Protein AF-A0A0D0CKA1-F1 (afdb_monomer)

Mean predicted aligned error: 14.39 Å

InterPro domains:
  IPR041078 Plavaka transposase [PF18759] (19-107)

Sequence (113 aa):
MTKKLIDNSQFKKHAAPSFKNKDQLHDFIDTLPHGVSWMSTEITIDGYQSVNPINLIYRDGLNEVMSMFSNPIFANHMMYNLHIIQNCGEQEFGEFFTGQYVWVLQKEPPSSL

Organism: NCBI:txid930991

pLDDT: mean 74.12, std 16.01, range [28.7, 96.44]

Foldseek 3Di:
DDPDPDPCVVVVPCPPDDDPDPVRVVVVVVPPPDAFDKDWDFDDDPPDDDPDTDIDIDGDPVSNVVRVCPPVVCVVVAAQDWDWDQDPNDTDTDDHDDPVVVVVCVVCPPDDD

Radius of gyration: 22.63 Å; Cα contacts (8 Å, |Δi|>4): 70; chains: 1; bounding box: 58×44×57 Å

Solvent-accessible surface area (backbone atoms only — not comparable to full-atom values): 7620 Å² total; per-residue (Å²): 136,82,83,77,81,78,83,60,70,70,70,77,76,45,100,69,83,84,66,96,47,71,66,58,46,50,56,50,58,72,66,46,82,79,71,73,64,81,44,76,45,79,59,85,53,91,97,57,88,68,97,59,90,45,68,52,74,45,61,60,64,67,54,42,53,52,52,59,64,63,36,70,84,43,59,84,70,64,43,66,58,84,37,80,41,81,53,99,89,42,84,42,77,53,83,51,75,42,74,71,56,55,59,53,51,69,74,57,63,79,79,78,128

Nearest PDB structures (foldseek):
  6qc6-assembly1_S6  TM=1.900E-01  e=5.513E+00  Ovis aries

Secondary structure (DSSP, 8-state):
--------TTTTT-SS---SSHHHHHHHHHHSPP-PPPEEEEE-BTTB--SS-EEEEE--HHHHHHHHHT-TTTTTT---SPPEEEETTEEEE-----HHHHHHHTTS-----

Structure (mmCIF, N/CA/C/O backbone):
data_AF-A0A0D0CKA1-F1
#
_entry.id   AF-A0A0D0CKA1-F1
#
loop_
_atom_site.group_PDB
_atom_site.id
_atom_site.type_symbol
_atom_site.label_atom_id
_atom_site.label_alt_id
_atom_site.label_comp_id
_atom_site.label_asym_id
_atom_site.label_entity_id
_atom_site.label_seq_id
_atom_site.pdbx_PDB_ins_code
_atom_site.Cartn_x
_atom_site.Cartn_y
_atom_site.Cartn_z
_atom_site.occupancy
_atom_site.B_iso_or_equiv
_atom_site.auth_seq_id
_atom_site.auth_comp_id
_atom_site.auth_asym_id
_atom_site.auth_atom_id
_atom_site.pdbx_PDB_model_num
ATOM 1 N N . MET A 1 1 ? -3.586 -22.080 6.233 1.00 31.52 1 MET A N 1
ATOM 2 C CA . MET A 1 1 ? -2.777 -20.861 6.454 1.00 31.52 1 MET A CA 1
ATOM 3 C C . MET A 1 1 ? -3.360 -20.102 7.633 1.00 31.52 1 MET A C 1
ATOM 5 O O . MET A 1 1 ? -4.459 -19.574 7.531 1.00 31.52 1 MET A O 1
ATOM 9 N N . THR A 1 2 ? -2.678 -20.129 8.774 1.00 28.70 2 THR A N 1
ATOM 10 C CA . THR A 1 2 ? -3.151 -19.534 10.030 1.00 28.70 2 THR A CA 1
ATOM 11 C C . THR A 1 2 ? -2.856 -18.035 10.013 1.00 28.70 2 THR A C 1
ATOM 13 O O . THR A 1 2 ? -1.691 -17.646 9.978 1.00 28.70 2 THR A O 1
ATOM 16 N N . LYS A 1 3 ? -3.892 -17.185 10.003 1.00 37.03 3 LYS A N 1
ATOM 17 C CA . LYS A 1 3 ? -3.730 -15.730 10.151 1.00 37.03 3 LYS A CA 1
ATOM 18 C C . LYS A 1 3 ? -3.159 -15.454 11.544 1.00 37.03 3 LYS A C 1
ATOM 20 O O . LYS A 1 3 ? -3.852 -15.642 12.540 1.00 37.03 3 LYS A O 1
ATOM 25 N N . LYS A 1 4 ? -1.890 -15.047 11.619 1.00 38.03 4 LYS A N 1
ATOM 26 C CA . LYS A 1 4 ? -1.293 -14.539 12.856 1.00 38.03 4 LYS A CA 1
ATOM 27 C C . LYS A 1 4 ? -1.953 -13.185 13.124 1.00 38.03 4 LYS A C 1
ATOM 29 O O . LYS A 1 4 ? -1.783 -12.255 12.341 1.00 38.03 4 LYS A O 1
ATOM 34 N N . LEU A 1 5 ? -2.779 -13.112 14.164 1.00 40.38 5 LEU A N 1
ATOM 35 C CA . LEU A 1 5 ? -3.353 -11.852 14.627 1.00 40.38 5 LEU A CA 1
ATOM 36 C C . LEU A 1 5 ? -2.192 -10.950 15.052 1.00 40.38 5 LEU A C 1
ATOM 38 O O . LEU A 1 5 ? -1.437 -11.301 15.957 1.00 40.38 5 LEU A O 1
ATOM 42 N N . ILE A 1 6 ? -2.017 -9.834 14.350 1.00 50.94 6 ILE A N 1
ATOM 43 C CA . ILE A 1 6 ? -1.037 -8.813 14.710 1.00 50.94 6 ILE A CA 1
ATOM 44 C C . ILE A 1 6 ? -1.576 -8.122 15.966 1.00 50.94 6 ILE A C 1
ATOM 46 O O . ILE A 1 6 ? -2.667 -7.547 15.939 1.00 50.94 6 ILE A O 1
ATOM 50 N N . ASP A 1 7 ? -0.847 -8.226 17.078 1.00 54.25 7 ASP A N 1
ATOM 51 C CA . ASP A 1 7 ? -1.164 -7.487 18.297 1.00 54.25 7 ASP A CA 1
ATOM 52 C C . ASP A 1 7 ? -0.820 -6.007 18.089 1.00 54.25 7 ASP A C 1
ATOM 54 O O . ASP A 1 7 ? 0.340 -5.607 18.039 1.00 54.25 7 ASP A O 1
ATOM 58 N N . ASN A 1 8 ? -1.863 -5.191 17.953 1.00 52.03 8 ASN A N 1
ATOM 59 C CA . ASN A 1 8 ? -1.750 -3.757 17.700 1.00 52.03 8 ASN A CA 1
ATOM 60 C C . ASN A 1 8 ? -1.827 -2.914 18.981 1.00 52.03 8 ASN A C 1
ATOM 62 O O . ASN A 1 8 ? -1.997 -1.695 18.909 1.00 52.03 8 ASN A O 1
ATOM 66 N N . SER A 1 9 ? -1.725 -3.537 20.160 1.00 57.69 9 SER A N 1
ATOM 67 C CA . SER A 1 9 ? -1.775 -2.847 21.455 1.00 57.69 9 SER A CA 1
ATOM 68 C C . SER A 1 9 ? -0.696 -1.762 21.601 1.00 57.69 9 SER A C 1
ATOM 70 O O . SER A 1 9 ? -0.954 -0.730 22.226 1.00 57.69 9 SER A O 1
ATOM 72 N N . GLN A 1 10 ? 0.462 -1.934 20.953 1.00 50.66 10 GLN A N 1
ATOM 73 C CA . GLN A 1 10 ? 1.564 -0.966 20.946 1.00 50.66 10 GLN A CA 1
ATOM 74 C C . GLN A 1 10 ? 1.233 0.355 20.232 1.00 50.66 10 GLN A C 1
ATOM 76 O O . GLN A 1 10 ? 1.647 1.423 20.683 1.00 50.66 10 GLN A O 1
ATOM 81 N N . PHE A 1 11 ? 0.418 0.315 19.174 1.00 53.41 11 PHE A N 1
ATOM 82 C CA . PHE A 1 11 ? 0.057 1.504 18.393 1.00 53.41 11 PHE A CA 1
ATOM 83 C C . PHE A 1 11 ? -1.017 2.358 19.078 1.00 53.41 11 PHE A C 1
ATOM 85 O O . PHE A 1 11 ? -1.161 3.536 18.773 1.00 53.41 11 PHE A O 1
ATOM 92 N N . LYS A 1 12 ? -1.750 1.792 20.048 1.00 55.50 12 LYS A N 1
ATOM 93 C CA . LYS A 1 12 ? -2.777 2.520 20.813 1.00 55.50 12 LYS A CA 1
ATOM 94 C C . LYS A 1 12 ? -2.211 3.405 21.928 1.00 55.50 12 LYS A C 1
ATOM 96 O O . LYS A 1 12 ? -2.940 4.252 22.434 1.00 55.50 12 LYS A O 1
ATOM 101 N N . LYS A 1 13 ? -0.956 3.202 22.353 1.00 54.16 13 LYS A N 1
ATOM 102 C CA . LYS A 1 13 ? -0.388 3.863 23.547 1.00 54.16 13 LYS A CA 1
ATOM 103 C C . LYS A 1 13 ? 0.616 4.981 23.267 1.00 54.16 13 LYS A C 1
ATOM 105 O O . LYS A 1 13 ? 0.8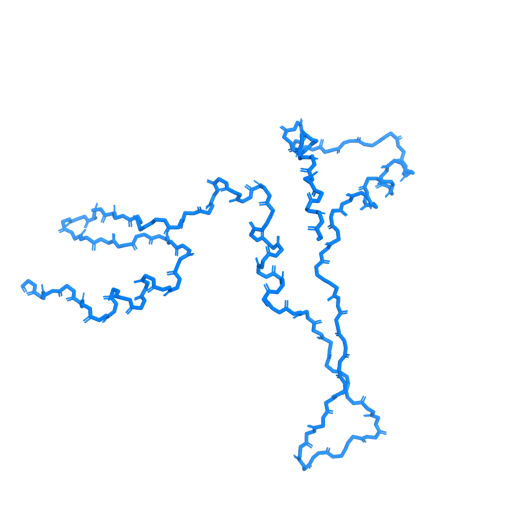98 5.751 24.181 1.00 54.16 13 LYS A O 1
ATOM 110 N N . HIS A 1 14 ? 1.126 5.117 22.044 1.00 48.25 14 HIS A N 1
ATOM 111 C CA . HIS A 1 14 ? 2.191 6.076 21.750 1.00 48.25 14 HIS A CA 1
ATOM 112 C C . HIS A 1 14 ? 1.890 6.876 20.483 1.00 48.25 14 HIS A C 1
ATOM 114 O O . HIS A 1 14 ? 2.247 6.471 19.385 1.00 48.25 14 HIS A O 1
ATOM 120 N N . ALA A 1 15 ? 1.291 8.059 20.651 1.00 59.28 15 ALA A N 1
ATOM 121 C CA . ALA A 1 15 ? 1.218 9.061 19.583 1.00 59.28 15 ALA A CA 1
ATOM 122 C C . ALA A 1 15 ? 2.615 9.602 19.185 1.00 59.28 15 ALA A C 1
ATOM 124 O O . ALA A 1 15 ? 2.751 10.251 18.154 1.00 59.28 15 ALA A O 1
ATOM 125 N N . ALA A 1 16 ? 3.654 9.314 19.983 1.00 66.81 16 ALA A N 1
ATOM 126 C CA . ALA A 1 16 ? 5.054 9.593 19.679 1.00 66.81 16 ALA A CA 1
ATOM 127 C C . ALA A 1 16 ? 5.959 8.525 20.334 1.00 66.81 16 ALA A C 1
ATOM 129 O O . ALA A 1 16 ? 6.105 8.530 21.561 1.00 66.81 16 ALA A O 1
ATOM 130 N N . PRO A 1 17 ? 6.536 7.577 19.574 1.00 74.81 17 PRO A N 1
ATOM 131 C CA . PRO A 1 17 ? 7.512 6.639 20.122 1.00 74.81 17 PRO A CA 1
ATOM 132 C C . PRO A 1 17 ? 8.807 7.375 20.513 1.00 74.81 17 PRO A C 1
ATOM 134 O O . PRO A 1 17 ? 9.230 8.315 19.843 1.00 74.81 17 PRO A O 1
ATOM 137 N N . SER A 1 18 ? 9.430 6.953 21.614 1.00 83.62 18 SER A N 1
ATOM 138 C CA . SER A 1 18 ? 10.707 7.479 22.114 1.00 83.62 18 SER A CA 1
ATOM 139 C C . SER A 1 18 ? 11.685 6.325 22.305 1.00 83.62 18 SER A C 1
ATOM 141 O O . SER A 1 18 ? 11.303 5.268 22.810 1.00 83.62 18 SER A O 1
ATOM 143 N N . PHE A 1 19 ? 12.941 6.525 21.906 1.00 89.25 19 PHE A N 1
ATOM 144 C CA . PHE A 1 19 ? 13.969 5.485 21.870 1.00 89.25 19 PHE A CA 1
ATOM 145 C C . PHE A 1 19 ? 15.154 5.890 22.742 1.00 89.25 19 PHE A C 1
ATOM 147 O O . PHE A 1 19 ? 15.606 7.033 22.688 1.00 89.25 19 PHE A O 1
ATOM 154 N N . LYS A 1 20 ? 15.681 4.957 23.546 1.00 90.56 20 LYS A N 1
ATOM 155 C CA . LYS A 1 20 ? 16.835 5.244 24.416 1.00 90.56 20 LYS A CA 1
ATOM 156 C C . LYS A 1 20 ? 18.154 5.294 23.645 1.00 90.56 20 LYS A C 1
ATOM 158 O O . LYS A 1 20 ? 19.097 5.930 24.102 1.00 90.56 20 LYS A O 1
ATOM 163 N N . ASN A 1 21 ? 18.240 4.593 22.516 1.00 93.56 21 ASN A N 1
ATOM 164 C CA . ASN A 1 21 ? 19.419 4.534 21.658 1.00 93.56 21 ASN A CA 1
ATOM 165 C C . ASN A 1 21 ? 19.033 4.151 20.217 1.00 93.56 21 ASN A C 1
ATOM 167 O O . ASN A 1 21 ? 17.872 3.855 19.929 1.00 93.56 21 ASN A O 1
ATOM 171 N N . LYS A 1 22 ? 20.026 4.161 19.319 1.00 93.00 22 LYS A N 1
ATOM 172 C CA . LYS A 1 22 ? 19.850 3.806 17.904 1.00 93.00 22 LYS A CA 1
ATOM 173 C C . LYS A 1 22 ? 19.429 2.347 17.695 1.00 93.00 22 LYS A C 1
ATOM 175 O O . LYS A 1 22 ? 18.662 2.081 16.782 1.00 93.00 22 LYS A O 1
ATOM 180 N N . ASP A 1 23 ? 19.891 1.424 18.536 1.00 95.25 23 ASP A N 1
ATOM 181 C CA . ASP A 1 23 ? 19.632 -0.006 18.350 1.00 95.25 23 ASP A CA 1
ATOM 182 C C . ASP A 1 23 ? 18.146 -0.298 18.601 1.00 95.25 23 ASP A C 1
ATOM 184 O O . ASP A 1 23 ? 17.499 -0.931 17.781 1.00 95.25 23 ASP A O 1
ATOM 188 N N . GLN A 1 24 ? 17.553 0.319 19.631 1.00 91.44 24 GLN A N 1
ATOM 189 C CA . GLN A 1 24 ? 16.107 0.262 19.876 1.00 91.44 24 GLN A CA 1
ATOM 190 C C . GLN A 1 24 ? 15.269 0.878 18.752 1.00 91.44 24 GLN A C 1
ATOM 192 O O . GLN A 1 24 ? 14.148 0.432 18.516 1.00 91.44 24 GLN A O 1
ATOM 197 N N . LEU A 1 25 ? 15.774 1.919 18.083 1.00 89.00 25 LEU A N 1
ATOM 198 C CA . LEU A 1 25 ? 15.106 2.485 16.911 1.00 89.00 25 LEU A CA 1
ATOM 199 C C . LEU A 1 25 ? 15.135 1.495 15.740 1.00 89.00 25 LEU A C 1
ATOM 201 O O . LEU A 1 25 ? 14.108 1.305 15.095 1.00 89.00 25 LEU A O 1
ATOM 205 N N . HIS A 1 26 ? 16.285 0.870 15.475 1.00 88.75 26 HIS A N 1
ATOM 206 C CA . HIS A 1 26 ? 16.423 -0.134 14.418 1.00 88.75 26 HIS A CA 1
ATOM 207 C C . HIS A 1 26 ? 15.547 -1.359 14.686 1.00 88.75 26 HIS A C 1
ATOM 209 O O . HIS A 1 26 ? 14.748 -1.711 13.825 1.00 88.75 26 HIS A O 1
ATOM 215 N N . ASP A 1 27 ? 15.587 -1.904 15.904 1.00 87.56 27 ASP A N 1
ATOM 216 C CA . ASP A 1 27 ? 14.720 -3.009 16.319 1.00 87.56 27 ASP A CA 1
ATOM 217 C C . ASP A 1 27 ? 13.238 -2.650 16.131 1.00 87.56 27 ASP A C 1
ATOM 219 O O . ASP A 1 27 ? 12.451 -3.450 15.632 1.00 87.56 27 ASP A O 1
ATOM 223 N N . PHE A 1 28 ? 12.837 -1.424 16.486 1.00 84.44 28 PHE A N 1
ATOM 224 C CA . PHE A 1 28 ? 11.464 -0.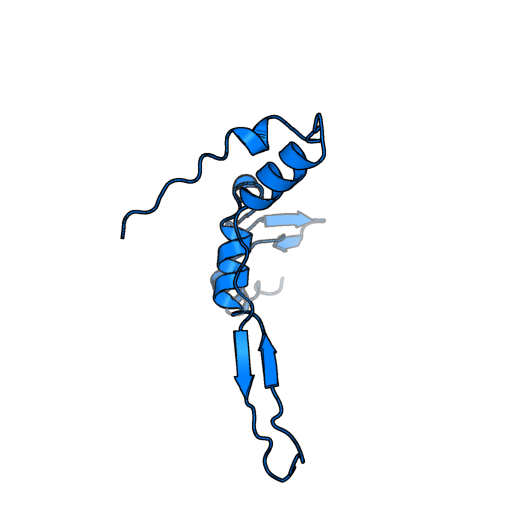970 16.277 1.00 84.44 28 PHE A CA 1
ATOM 225 C C . PHE A 1 28 ? 11.098 -0.886 14.790 1.00 84.44 28 PHE A C 1
ATOM 227 O O . PHE A 1 28 ? 10.028 -1.361 14.410 1.00 84.44 28 PHE A O 1
ATOM 234 N N . ILE A 1 29 ? 11.969 -0.323 13.947 1.00 82.19 29 ILE A N 1
ATOM 235 C CA . ILE A 1 29 ? 11.760 -0.264 12.492 1.00 82.19 29 ILE A CA 1
ATOM 236 C C . ILE A 1 29 ? 11.603 -1.675 11.913 1.00 82.19 29 ILE A C 1
ATOM 238 O O . ILE A 1 29 ? 10.694 -1.897 11.117 1.00 82.19 29 ILE A O 1
ATOM 242 N N . ASP A 1 30 ? 12.416 -2.632 12.359 1.00 83.62 30 ASP A N 1
ATOM 243 C CA . ASP A 1 30 ? 12.365 -4.025 11.903 1.00 83.62 30 ASP A CA 1
ATOM 244 C C . ASP A 1 30 ? 11.076 -4.745 12.335 1.00 83.62 30 ASP A C 1
ATOM 246 O O . ASP A 1 30 ? 10.637 -5.691 11.680 1.00 83.62 30 ASP A O 1
ATOM 250 N N . THR A 1 31 ? 10.426 -4.285 13.410 1.00 79.75 31 THR A N 1
ATOM 251 C CA . THR A 1 31 ? 9.100 -4.780 13.824 1.00 79.75 31 THR A CA 1
ATOM 252 C C . THR A 1 31 ? 7.932 -4.126 13.087 1.00 79.75 31 THR A C 1
ATOM 254 O O . THR A 1 31 ? 6.7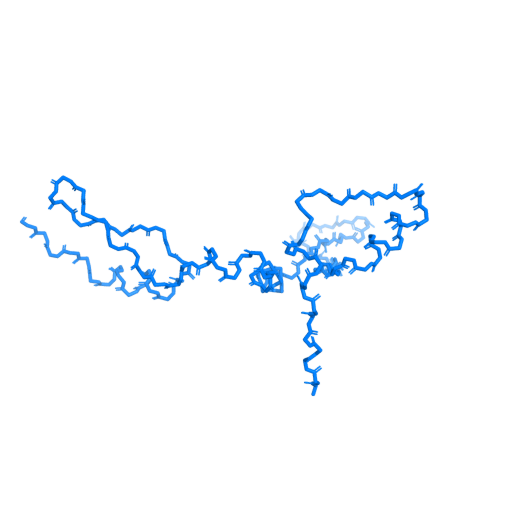97 -4.602 13.221 1.00 79.75 31 THR A O 1
ATOM 257 N N . LEU A 1 32 ? 8.157 -3.041 12.332 1.00 78.50 32 LEU A N 1
ATOM 258 C CA . LEU A 1 32 ? 7.088 -2.428 11.550 1.00 78.50 32 LEU A CA 1
ATOM 259 C C . LEU A 1 32 ? 6.589 -3.435 10.507 1.00 78.50 32 LEU A C 1
ATOM 261 O O . LEU A 1 32 ? 7.392 -4.129 9.881 1.00 78.50 32 LEU A O 1
ATOM 265 N N . PRO A 1 33 ? 5.266 -3.528 10.293 1.00 73.81 33 PRO A N 1
ATOM 266 C CA . PRO A 1 33 ? 4.733 -4.407 9.270 1.00 73.81 33 PRO A CA 1
ATOM 267 C C . PRO A 1 33 ? 5.347 -4.027 7.923 1.00 73.81 33 PRO A C 1
ATOM 269 O O . PRO A 1 33 ? 5.250 -2.880 7.481 1.00 73.81 33 PRO A O 1
ATOM 272 N N . HIS A 1 34 ? 5.993 -4.994 7.277 1.00 75.31 34 HIS A N 1
ATOM 273 C CA . HIS A 1 34 ? 6.511 -4.786 5.938 1.00 75.31 34 HIS A CA 1
ATOM 274 C C . HIS A 1 34 ? 5.345 -4.468 4.998 1.00 75.31 34 HIS A C 1
ATOM 276 O O . HIS A 1 34 ? 4.335 -5.176 4.973 1.00 75.31 34 HIS A O 1
ATOM 282 N N . GLY A 1 35 ? 5.486 -3.379 4.242 1.00 80.31 35 GLY A N 1
ATOM 283 C CA . GLY A 1 35 ? 4.552 -3.042 3.176 1.00 80.31 35 GLY A CA 1
ATOM 284 C C . GLY A 1 35 ? 4.592 -4.071 2.045 1.00 80.31 35 GLY A C 1
ATOM 285 O O . GLY A 1 35 ? 5.348 -5.045 2.074 1.00 80.31 35 GLY A O 1
ATOM 286 N N . VAL A 1 36 ? 3.789 -3.836 1.011 1.00 87.31 36 VAL A N 1
ATOM 287 C CA . VAL A 1 36 ? 3.819 -4.683 -0.185 1.00 87.31 36 VAL A CA 1
ATOM 288 C C . VAL A 1 36 ? 5.185 -4.575 -0.845 1.00 87.31 36 VAL A C 1
ATOM 290 O O . VAL A 1 36 ? 5.699 -3.475 -1.066 1.00 87.31 36 VAL A O 1
ATOM 293 N N . SER A 1 37 ? 5.780 -5.728 -1.137 1.00 90.00 37 SER A N 1
ATOM 294 C CA . SER A 1 37 ? 7.092 -5.803 -1.765 1.00 90.00 37 SER A CA 1
ATOM 295 C C . SER A 1 37 ? 7.089 -5.133 -3.137 1.00 90.00 37 SER A C 1
ATOM 297 O O . SER A 1 37 ? 6.140 -5.260 -3.912 1.00 90.00 37 SER A O 1
ATOM 299 N N . TRP A 1 38 ? 8.189 -4.453 -3.449 1.00 92.69 38 TRP A N 1
ATOM 300 C CA . TRP A 1 38 ? 8.467 -4.004 -4.806 1.00 92.69 38 TRP A CA 1
ATOM 301 C C . TRP A 1 38 ? 8.658 -5.208 -5.730 1.00 92.69 38 TRP A C 1
ATOM 303 O O . TRP A 1 38 ? 9.301 -6.193 -5.368 1.00 92.69 38 TRP A O 1
ATOM 313 N N . MET A 1 39 ? 8.102 -5.102 -6.929 1.00 94.12 39 MET A N 1
ATOM 314 C CA . MET A 1 39 ? 8.212 -6.066 -8.014 1.00 94.12 39 MET A CA 1
ATOM 315 C C . MET A 1 39 ? 8.936 -5.411 -9.187 1.00 94.12 39 MET A C 1
ATOM 317 O O . MET A 1 39 ? 8.877 -4.194 -9.366 1.00 94.12 39 MET A O 1
ATOM 321 N N . SER A 1 40 ? 9.613 -6.224 -9.990 1.00 95.50 40 SER A N 1
ATOM 322 C CA . SER A 1 40 ? 10.251 -5.796 -11.231 1.00 95.50 40 SER A CA 1
ATOM 323 C C . SER A 1 40 ? 9.870 -6.774 -12.325 1.00 95.50 40 SER A C 1
ATOM 325 O O . SER A 1 40 ? 10.012 -7.982 -12.138 1.00 95.50 40 SER A O 1
ATOM 327 N N . THR A 1 41 ? 9.403 -6.262 -13.457 1.00 95.25 41 THR A N 1
ATOM 328 C CA . THR A 1 41 ? 9.187 -7.061 -14.664 1.00 95.25 41 THR A CA 1
ATOM 329 C C . THR A 1 41 ? 9.846 -6.380 -15.843 1.00 95.25 41 THR A C 1
ATOM 331 O O . THR A 1 41 ? 9.756 -5.162 -15.990 1.00 95.25 41 THR A O 1
ATOM 334 N N . GLU A 1 42 ? 10.493 -7.159 -16.696 1.00 95.56 42 GLU A N 1
ATOM 335 C CA . GLU A 1 42 ? 10.956 -6.646 -17.976 1.00 95.56 42 GLU A CA 1
ATOM 336 C C . GLU A 1 42 ? 9.740 -6.373 -18.870 1.00 95.56 42 GLU A C 1
ATOM 338 O O . GLU A 1 42 ? 8.787 -7.158 -18.884 1.00 95.56 42 GLU A O 1
ATOM 343 N N . ILE A 1 43 ? 9.749 -5.242 -19.573 1.00 94.69 43 ILE A N 1
ATOM 344 C CA . ILE A 1 43 ? 8.710 -4.867 -20.529 1.00 94.69 43 ILE A CA 1
ATOM 345 C C . ILE A 1 43 ? 9.318 -4.645 -21.909 1.00 94.69 43 ILE A C 1
ATOM 347 O O . ILE A 1 43 ? 10.407 -4.091 -22.056 1.00 94.69 43 ILE A O 1
ATOM 351 N N . THR A 1 44 ? 8.567 -5.036 -22.931 1.00 92.94 44 THR A N 1
ATOM 352 C CA . THR A 1 44 ? 8.889 -4.783 -24.335 1.00 92.94 44 THR A CA 1
ATOM 353 C C . THR A 1 44 ? 7.850 -3.843 -24.922 1.00 92.94 44 THR A C 1
ATOM 355 O O . THR A 1 44 ? 6.655 -4.003 -24.671 1.00 92.94 44 THR A O 1
ATOM 358 N N . ILE A 1 45 ? 8.296 -2.863 -25.704 1.00 90.62 45 ILE A N 1
ATOM 359 C CA . ILE A 1 45 ? 7.413 -1.913 -26.383 1.00 90.62 45 ILE A CA 1
ATOM 360 C C . ILE A 1 45 ? 7.563 -2.138 -27.884 1.00 90.62 45 ILE A C 1
ATOM 362 O O . ILE A 1 45 ? 8.648 -1.955 -28.437 1.00 90.62 45 ILE A O 1
ATOM 366 N N . ASP A 1 46 ? 6.477 -2.543 -28.539 1.00 91.62 46 ASP A N 1
ATOM 367 C CA . ASP A 1 46 ? 6.485 -2.820 -29.973 1.00 91.62 46 ASP A CA 1
ATOM 368 C C . ASP A 1 46 ? 6.934 -1.592 -30.773 1.00 91.62 46 ASP A C 1
ATOM 370 O O . ASP A 1 46 ? 6.486 -0.467 -30.550 1.00 91.62 46 ASP A O 1
ATOM 374 N N . GLY A 1 47 ? 7.853 -1.812 -31.713 1.00 90.94 47 GLY A N 1
ATOM 375 C CA . GLY A 1 47 ? 8.450 -0.743 -32.515 1.00 90.94 47 GLY A CA 1
ATOM 376 C C . GLY A 1 47 ? 9.561 0.047 -31.814 1.00 90.94 47 GLY A C 1
ATOM 377 O O . GLY A 1 47 ? 10.156 0.918 -32.446 1.00 90.94 47 GLY A O 1
ATOM 378 N N . TYR A 1 48 ? 9.896 -0.268 -30.558 1.00 87.19 48 TYR A N 1
ATOM 379 C CA . TYR A 1 48 ? 10.995 0.364 -29.832 1.00 87.19 48 TYR A CA 1
ATOM 380 C C . TYR A 1 48 ? 12.043 -0.670 -29.407 1.00 87.19 48 TYR A C 1
ATOM 382 O O . TYR A 1 48 ? 11.818 -1.479 -28.509 1.00 87.19 48 TYR A O 1
ATOM 390 N N . GLN A 1 49 ? 13.216 -0.634 -30.045 1.00 85.06 49 GLN A N 1
ATOM 391 C CA . GLN A 1 49 ? 14.356 -1.440 -29.611 1.00 85.06 49 GLN A CA 1
ATOM 392 C C . GLN A 1 49 ? 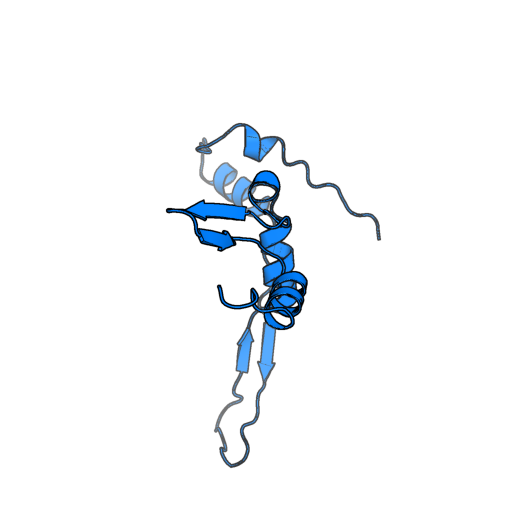15.190 -0.659 -28.602 1.00 85.06 49 GLN A C 1
ATOM 394 O O . GLN A 1 49 ? 15.769 0.378 -28.930 1.00 85.06 49 GLN A O 1
ATOM 399 N N . SER A 1 50 ? 15.265 -1.164 -27.373 1.00 86.81 50 SER A N 1
ATOM 400 C CA . SER A 1 50 ? 16.198 -0.655 -26.377 1.00 86.81 50 SER A CA 1
ATOM 401 C C . SER A 1 50 ? 17.512 -1.434 -26.426 1.00 86.81 50 SER A C 1
ATOM 403 O O . SER A 1 50 ? 17.545 -2.631 -26.698 1.00 86.81 50 SER A O 1
ATOM 405 N N . VAL A 1 51 ? 18.617 -0.742 -26.145 1.00 90.25 51 VAL A N 1
ATOM 406 C CA . VAL A 1 51 ? 19.951 -1.364 -26.056 1.00 90.25 51 VAL A CA 1
ATOM 407 C C . VAL A 1 51 ? 20.071 -2.240 -24.802 1.00 90.25 51 VAL A C 1
ATOM 409 O O . VAL A 1 51 ? 20.792 -3.231 -24.807 1.00 90.25 51 VAL A O 1
ATOM 412 N N . ASN A 1 52 ? 19.343 -1.887 -23.740 1.00 91.69 52 ASN A N 1
ATOM 413 C CA . ASN A 1 52 ? 19.300 -2.615 -22.473 1.00 91.69 52 ASN A CA 1
ATOM 414 C C . ASN A 1 52 ? 17.851 -2.966 -22.105 1.00 91.69 52 ASN A C 1
ATOM 416 O O . ASN A 1 52 ? 16.957 -2.183 -22.446 1.00 91.69 52 ASN A O 1
ATOM 420 N N . PRO A 1 53 ? 17.612 -4.063 -21.363 1.00 90.62 53 PRO A N 1
ATOM 421 C CA . PRO A 1 53 ? 16.294 -4.410 -20.834 1.00 90.62 53 PRO A CA 1
ATOM 422 C C . PRO A 1 53 ? 15.612 -3.249 -20.102 1.00 90.62 53 PRO A C 1
ATOM 424 O O . PRO A 1 53 ? 16.218 -2.609 -19.236 1.00 90.62 53 PRO A O 1
ATOM 427 N N . ILE A 1 54 ? 14.344 -2.987 -20.429 1.00 93.75 54 ILE A N 1
ATOM 428 C CA . ILE A 1 54 ? 13.523 -2.004 -19.715 1.00 93.75 54 ILE A CA 1
ATOM 429 C C . ILE A 1 54 ? 12.793 -2.736 -18.597 1.00 93.75 54 ILE A C 1
ATOM 431 O O . ILE A 1 54 ? 11.944 -3.582 -18.856 1.00 93.75 54 ILE A O 1
ATOM 435 N N . ASN A 1 55 ? 13.097 -2.387 -17.350 1.00 95.44 55 ASN A N 1
ATOM 436 C CA . ASN A 1 55 ? 12.423 -2.950 -16.185 1.00 95.44 55 ASN A CA 1
ATOM 437 C C . ASN A 1 55 ? 11.360 -1.984 -15.659 1.00 95.44 55 ASN A C 1
ATOM 439 O O . ASN A 1 55 ? 11.672 -0.861 -15.260 1.00 95.44 55 ASN A O 1
ATOM 443 N N . LEU A 1 56 ? 10.111 -2.438 -15.618 1.00 94.56 56 LEU A N 1
ATOM 444 C CA . LEU A 1 56 ? 9.035 -1.786 -14.890 1.00 94.56 56 LEU A CA 1
ATOM 445 C C . LEU A 1 56 ? 9.111 -2.204 -13.422 1.00 94.56 56 LEU A C 1
ATOM 447 O O . LEU A 1 56 ? 8.886 -3.367 -13.087 1.00 94.56 56 LEU A O 1
ATOM 451 N N . ILE A 1 57 ? 9.391 -1.234 -12.555 1.00 96.44 57 ILE A N 1
ATOM 452 C CA . ILE A 1 57 ? 9.368 -1.402 -11.102 1.00 96.44 57 ILE A CA 1
ATOM 453 C C . ILE A 1 57 ? 8.010 -0.926 -10.591 1.00 96.44 57 ILE A C 1
ATOM 455 O O . ILE A 1 57 ? 7.628 0.224 -10.807 1.00 96.44 57 ILE A O 1
ATOM 459 N N . TYR A 1 58 ? 7.273 -1.803 -9.921 1.00 93.44 58 TYR A N 1
ATOM 460 C CA . TYR A 1 58 ? 5.914 -1.522 -9.465 1.00 93.44 58 TYR A CA 1
ATOM 461 C C . TYR A 1 58 ? 5.606 -2.233 -8.146 1.00 93.44 58 TYR A C 1
ATOM 463 O O . TYR A 1 58 ? 6.360 -3.087 -7.687 1.00 93.44 58 TYR A O 1
ATOM 471 N N . ARG A 1 59 ? 4.488 -1.874 -7.519 1.00 93.06 59 ARG A N 1
ATOM 472 C CA . ARG A 1 59 ? 3.873 -2.654 -6.439 1.00 93.06 59 ARG A CA 1
ATOM 473 C C . ARG A 1 59 ? 2.535 -3.167 -6.934 1.00 93.06 59 ARG A C 1
ATOM 475 O O . ARG A 1 59 ? 1.864 -2.481 -7.705 1.00 93.06 59 ARG A O 1
ATOM 482 N N . ASP A 1 60 ? 2.159 -4.368 -6.517 1.00 91.50 60 ASP A N 1
ATOM 483 C CA . ASP A 1 60 ? 0.843 -4.903 -6.844 1.00 91.50 60 ASP A CA 1
ATOM 484 C C . ASP A 1 60 ? -0.236 -4.013 -6.210 1.00 91.50 60 ASP A C 1
ATOM 486 O O . ASP A 1 60 ? -0.330 -3.902 -4.987 1.00 91.50 60 ASP A O 1
ATOM 490 N N . GLY A 1 61 ? -1.014 -3.331 -7.054 1.00 86.88 61 GLY A N 1
ATOM 491 C CA . GLY A 1 61 ? -1.968 -2.321 -6.599 1.00 86.88 61 GLY A CA 1
ATOM 492 C C . GLY A 1 61 ? -3.078 -2.900 -5.723 1.00 86.88 61 GLY A C 1
ATOM 493 O O . GLY A 1 61 ? -3.514 -2.243 -4.781 1.00 86.88 61 GLY A O 1
ATOM 494 N N . LEU A 1 62 ? -3.502 -4.141 -5.982 1.00 84.56 62 LEU A N 1
ATOM 495 C CA . LEU A 1 62 ? -4.509 -4.807 -5.161 1.00 84.56 62 LEU A CA 1
ATOM 496 C C . LEU A 1 62 ? -3.955 -5.092 -3.764 1.00 84.56 62 LEU A C 1
ATOM 498 O O . LEU A 1 62 ? -4.600 -4.770 -2.768 1.00 84.56 62 LEU A O 1
ATOM 502 N N . ASN A 1 63 ? -2.750 -5.649 -3.682 1.00 84.50 63 ASN A N 1
ATOM 503 C CA . ASN A 1 63 ? -2.080 -5.888 -2.413 1.00 84.50 63 ASN A CA 1
ATOM 504 C C . ASN A 1 63 ? -1.813 -4.576 -1.671 1.00 84.50 63 ASN A C 1
ATOM 506 O O . ASN A 1 63 ? -1.934 -4.552 -0.450 1.00 84.50 63 ASN A O 1
ATOM 510 N N . GLU A 1 64 ? -1.465 -3.491 -2.373 1.00 85.94 64 GLU A N 1
ATOM 511 C CA . GLU A 1 64 ? -1.185 -2.185 -1.757 1.00 85.94 64 GLU A CA 1
ATOM 512 C C . GLU A 1 64 ? -2.445 -1.635 -1.085 1.00 85.94 64 GLU A C 1
ATOM 514 O O . GLU A 1 64 ? -2.421 -1.265 0.088 1.00 85.94 64 GLU A O 1
ATOM 519 N N . VAL A 1 65 ? -3.573 -1.680 -1.798 1.00 82.31 65 VAL A N 1
ATOM 520 C CA . VAL A 1 65 ? -4.885 -1.281 -1.283 1.00 82.31 65 VAL A CA 1
ATOM 521 C C . VAL A 1 65 ? -5.307 -2.165 -0.108 1.00 82.31 65 VAL A C 1
ATOM 523 O O . VAL A 1 65 ? -5.711 -1.657 0.938 1.00 82.31 65 VAL A O 1
ATOM 526 N N . MET A 1 66 ? -5.163 -3.486 -0.237 1.00 80.38 66 MET A N 1
ATOM 527 C CA . MET A 1 66 ? -5.489 -4.429 0.836 1.00 80.38 66 MET A CA 1
ATOM 528 C C . MET A 1 66 ? -4.607 -4.220 2.068 1.00 80.38 66 MET A C 1
ATOM 530 O O . MET A 1 66 ? -5.110 -4.278 3.187 1.00 80.38 66 MET A O 1
ATOM 534 N N . SER A 1 67 ? -3.314 -3.953 1.889 1.00 80.94 67 SER A N 1
ATOM 535 C CA . SER A 1 67 ? -2.370 -3.661 2.971 1.00 80.94 67 SER A CA 1
ATOM 536 C C . SER A 1 67 ? -2.724 -2.353 3.682 1.00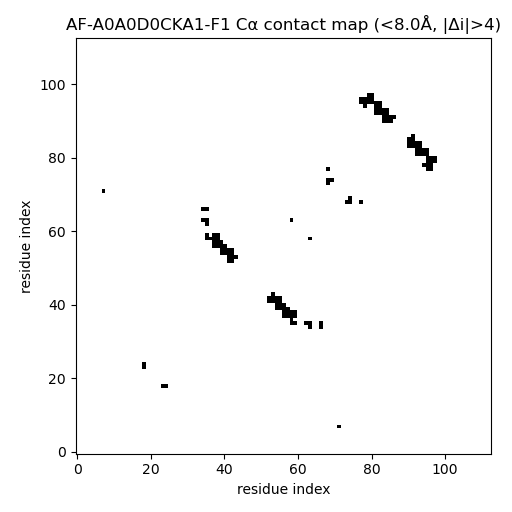 80.94 67 SER A C 1
ATOM 538 O O . SER A 1 67 ? -2.840 -2.328 4.908 1.00 80.94 67 SER A O 1
ATOM 540 N N . MET A 1 68 ? -3.004 -1.293 2.916 1.00 79.75 68 MET A N 1
ATOM 541 C CA . MET A 1 68 ? -3.415 0.011 3.438 1.00 79.75 68 MET A CA 1
ATOM 542 C C . MET A 1 68 ? -4.690 -0.096 4.281 1.00 79.75 68 MET A C 1
ATOM 544 O O . MET A 1 68 ? -4.725 0.388 5.411 1.00 79.75 68 MET A O 1
ATOM 548 N N . PHE A 1 69 ? -5.713 -0.788 3.778 1.00 73.06 69 PHE A N 1
ATOM 549 C CA . PHE A 1 69 ? -6.975 -0.976 4.496 1.00 73.06 69 PHE A CA 1
ATOM 550 C C . PHE A 1 69 ? -6.911 -2.047 5.594 1.00 73.06 69 PHE A C 1
ATOM 552 O O . PHE A 1 69 ? -7.739 -2.051 6.502 1.00 73.06 69 PHE A O 1
ATOM 559 N N . SER A 1 70 ? -5.904 -2.922 5.583 1.00 73.31 70 SER A N 1
ATOM 560 C CA . SER A 1 70 ? -5.638 -3.840 6.699 1.00 73.31 70 SER A CA 1
ATOM 561 C C . SER A 1 70 ? -4.973 -3.147 7.889 1.00 73.31 70 SER A C 1
ATOM 563 O O . SER A 1 70 ? -4.861 -3.761 8.952 1.00 73.31 70 SER A O 1
ATOM 565 N N . ASN A 1 71 ? -4.538 -1.888 7.748 1.00 74.12 71 ASN A N 1
ATOM 566 C CA . ASN A 1 71 ? -3.963 -1.142 8.856 1.00 74.12 71 ASN A CA 1
ATOM 567 C C . ASN A 1 71 ? -5.065 -0.786 9.883 1.00 74.12 71 ASN A C 1
ATOM 569 O O . ASN A 1 71 ? -5.996 -0.036 9.573 1.00 74.12 71 ASN A O 1
ATOM 573 N N . PRO A 1 72 ? -4.954 -1.274 11.133 1.00 68.50 72 PRO A N 1
ATOM 574 C CA . PRO A 1 72 ? -5.953 -1.062 12.177 1.00 68.50 72 PRO A CA 1
ATOM 575 C C . PRO A 1 72 ? -6.186 0.403 12.540 1.00 68.50 72 PRO A C 1
ATOM 577 O O . PRO A 1 72 ? -7.239 0.712 13.092 1.00 68.50 72 PRO A O 1
ATOM 580 N N . ILE A 1 73 ? -5.235 1.299 12.245 1.00 68.31 73 ILE A N 1
ATOM 581 C CA . ILE A 1 73 ? -5.441 2.745 12.396 1.00 68.31 73 ILE A CA 1
ATOM 582 C C . ILE A 1 73 ? -6.650 3.182 11.572 1.00 68.31 73 ILE A C 1
ATOM 584 O O . ILE A 1 73 ? -7.489 3.915 12.079 1.00 68.31 73 ILE A O 1
ATOM 588 N N . PHE A 1 74 ? -6.796 2.677 10.347 1.00 65.88 74 PHE A N 1
ATOM 589 C CA . PHE A 1 74 ? -7.910 3.035 9.473 1.00 65.88 74 PHE A CA 1
ATOM 590 C C . PHE A 1 74 ? -9.164 2.193 9.716 1.00 65.88 74 PHE A C 1
ATOM 592 O O . PHE A 1 74 ? -10.221 2.544 9.203 1.00 65.88 74 PHE A O 1
ATOM 599 N N . ALA A 1 75 ? -9.107 1.132 10.530 1.00 67.62 75 ALA A N 1
ATOM 600 C CA . ALA A 1 75 ? -10.247 0.234 10.751 1.00 67.62 75 ALA A CA 1
ATOM 601 C C . ALA A 1 75 ? -11.518 0.961 11.223 1.00 67.62 75 ALA A C 1
ATOM 603 O O . ALA A 1 75 ? -12.614 0.588 10.817 1.00 67.62 75 ALA A O 1
ATOM 604 N N . ASN A 1 76 ? -11.368 2.018 12.028 1.00 66.94 76 ASN A N 1
ATOM 605 C CA . ASN A 1 76 ? -12.489 2.832 12.515 1.00 66.94 76 ASN A CA 1
ATOM 606 C C . ASN A 1 76 ? -12.785 4.067 11.646 1.00 66.94 76 ASN A C 1
ATOM 608 O O . ASN A 1 76 ? -13.757 4.769 11.905 1.00 66.94 76 ASN A O 1
ATOM 612 N N . HIS A 1 77 ? -11.942 4.354 10.653 1.00 65.81 77 HIS A N 1
ATOM 613 C CA . HIS A 1 77 ? -12.080 5.501 9.750 1.00 65.81 77 HIS A CA 1
ATOM 614 C C . HIS A 1 77 ? -12.555 5.095 8.348 1.00 65.81 77 HIS A C 1
ATOM 616 O O . HIS A 1 77 ? -12.925 5.950 7.551 1.00 65.81 77 HIS A O 1
ATOM 622 N N . MET A 1 78 ? -12.589 3.795 8.045 1.00 68.31 78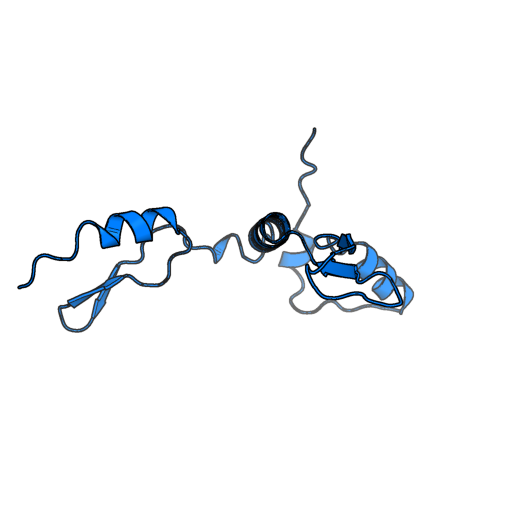 MET A N 1
ATOM 623 C CA . MET A 1 78 ? -13.190 3.268 6.826 1.00 68.31 78 MET A CA 1
ATOM 624 C C . MET A 1 78 ? -14.711 3.191 6.977 1.00 68.31 78 MET A C 1
ATOM 626 O O . MET A 1 78 ? -15.249 2.255 7.572 1.00 68.31 78 MET A O 1
ATOM 630 N N . MET A 1 79 ? -15.418 4.171 6.416 1.00 66.12 79 MET A N 1
ATOM 631 C CA . MET A 1 79 ? -16.872 4.114 6.275 1.00 66.12 79 MET A CA 1
ATOM 632 C C . MET A 1 79 ? -17.252 3.411 4.970 1.00 66.12 79 MET A C 1
ATOM 634 O O . MET A 1 79 ? -17.090 3.944 3.874 1.00 66.12 79 MET A O 1
ATOM 638 N N . TYR A 1 80 ? -17.772 2.192 5.103 1.00 66.06 80 TYR A N 1
ATOM 639 C CA . TYR A 1 80 ? -18.315 1.413 3.984 1.00 66.06 80 TYR A CA 1
ATOM 640 C C . TYR A 1 80 ? -19.809 1.666 3.748 1.00 66.06 80 TYR A C 1
ATOM 642 O O . TYR A 1 80 ? -20.332 1.355 2.679 1.00 66.06 80 TYR A O 1
ATOM 650 N N . ASN A 1 81 ? -20.490 2.228 4.747 1.00 65.06 81 ASN A N 1
ATOM 651 C CA . ASN A 1 81 ? -21.895 2.594 4.652 1.00 65.06 81 ASN A CA 1
ATOM 652 C C . ASN A 1 81 ? -22.032 3.978 4.020 1.00 65.06 81 ASN A C 1
ATOM 654 O O . ASN A 1 81 ? -21.243 4.877 4.307 1.00 65.06 81 ASN A O 1
ATOM 658 N N . LEU A 1 82 ? -23.070 4.139 3.203 1.00 65.06 82 LEU A N 1
ATOM 659 C CA . LEU A 1 82 ? -23.432 5.408 2.591 1.00 65.06 82 LEU A CA 1
ATOM 660 C C . LEU A 1 82 ? -23.726 6.451 3.675 1.00 65.06 82 LEU A C 1
ATOM 662 O O . LEU A 1 82 ? -24.613 6.248 4.508 1.00 65.06 82 LEU A O 1
ATOM 666 N N . HIS A 1 83 ? -23.008 7.572 3.655 1.00 68.62 83 HIS A N 1
ATOM 667 C CA . HIS A 1 83 ? -23.362 8.716 4.482 1.00 68.62 83 HIS A CA 1
ATOM 668 C C . HIS A 1 83 ? -24.332 9.604 3.702 1.00 68.62 83 HIS A C 1
ATOM 670 O O . HIS A 1 83 ? -23.986 10.099 2.635 1.00 68.62 83 HIS A O 1
ATOM 676 N N . ILE A 1 84 ? -25.556 9.772 4.201 1.00 74.19 84 ILE A N 1
ATOM 677 C CA . ILE A 1 84 ? -26.537 10.680 3.603 1.00 74.19 84 ILE A CA 1
ATOM 678 C C . ILE A 1 84 ? -26.473 11.996 4.371 1.00 74.19 84 ILE A C 1
ATOM 680 O O . ILE A 1 84 ? -26.702 12.020 5.581 1.00 74.19 84 ILE A O 1
ATOM 684 N N . ILE A 1 85 ? -26.154 13.071 3.662 1.00 77.88 85 ILE A N 1
ATOM 685 C CA . ILE A 1 85 ? -26.076 14.430 4.185 1.00 77.88 85 IL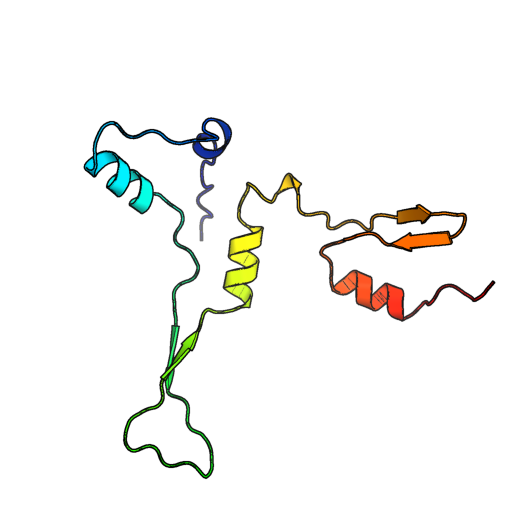E A CA 1
ATOM 686 C C . ILE A 1 85 ? -27.277 15.199 3.632 1.00 77.88 85 ILE A C 1
ATOM 688 O O . ILE A 1 85 ? -27.590 15.130 2.448 1.00 77.88 85 ILE A O 1
ATOM 692 N N . GLN A 1 86 ? -27.986 15.909 4.504 1.00 75.50 86 GLN A N 1
ATOM 693 C CA . GLN A 1 86 ? -29.050 16.833 4.114 1.00 75.50 86 GLN A CA 1
ATOM 694 C C . GLN A 1 86 ? -28.454 18.238 4.103 1.00 75.50 86 GLN A C 1
ATOM 696 O O . GLN A 1 86 ? -28.120 18.767 5.165 1.00 75.50 86 GLN A O 1
ATOM 701 N N . ASN A 1 87 ? -28.302 18.827 2.919 1.00 71.19 87 ASN A N 1
ATOM 702 C CA . ASN A 1 87 ? -27.731 20.158 2.750 1.00 71.19 87 ASN A CA 1
ATOM 703 C C . ASN A 1 87 ? -28.720 21.049 1.997 1.00 71.19 87 ASN A C 1
ATOM 705 O O . ASN A 1 87 ? -29.111 20.744 0.877 1.00 71.19 87 ASN A O 1
ATOM 709 N N . CYS A 1 88 ? -29.170 22.137 2.625 1.00 76.81 88 CYS A N 1
ATOM 710 C CA . CYS A 1 88 ? -30.089 23.112 2.019 1.00 76.81 88 CYS A CA 1
ATOM 711 C C . CYS A 1 88 ? -31.372 22.528 1.378 1.00 76.81 88 CYS A C 1
ATOM 713 O O . CYS A 1 88 ? -31.946 23.146 0.487 1.00 76.81 88 CYS A O 1
ATOM 715 N N . GLY A 1 89 ? -31.858 21.376 1.856 1.00 78.25 89 GLY A N 1
ATOM 716 C CA . GLY A 1 89 ? -33.048 20.703 1.314 1.00 78.25 89 GLY A CA 1
ATOM 717 C C . GLY A 1 89 ? -32.760 19.708 0.185 1.00 78.25 89 GLY A C 1
ATOM 718 O O . GLY A 1 89 ? -33.687 19.054 -0.287 1.00 78.25 89 GLY A O 1
ATOM 719 N N . GLU A 1 90 ? -31.495 19.549 -0.203 1.00 73.19 90 GLU A N 1
ATOM 720 C CA . GLU A 1 90 ? -31.037 18.522 -1.132 1.00 73.19 90 GLU A CA 1
ATOM 721 C C . GLU A 1 90 ? -30.359 17.372 -0.381 1.00 73.19 90 GLU A C 1
ATOM 723 O O . GLU A 1 90 ? -29.733 17.543 0.673 1.00 73.19 90 GLU A O 1
ATOM 728 N N . GLN A 1 91 ? -30.523 16.167 -0.925 1.00 75.81 91 GLN A N 1
ATOM 729 C CA . GLN A 1 91 ? -29.876 14.974 -0.408 1.00 75.81 91 GLN A CA 1
ATOM 730 C C . GLN A 1 91 ? -28.535 14.785 -1.116 1.00 75.81 91 GLN A C 1
ATOM 732 O O . GLN A 1 91 ? -28.488 14.456 -2.299 1.00 75.81 91 GLN A O 1
ATOM 737 N N . GLU A 1 92 ? -27.451 14.936 -0.368 1.00 76.44 92 GLU A N 1
ATOM 738 C CA . GLU A 1 92 ? -26.094 14.672 -0.823 1.00 76.44 92 GLU A CA 1
ATOM 739 C C . GLU A 1 92 ? -25.612 13.324 -0.274 1.00 76.44 92 GLU A C 1
ATOM 741 O O . GLU A 1 92 ? -25.901 12.934 0.861 1.00 76.44 92 GLU A O 1
ATOM 746 N N . PHE A 1 93 ? -24.852 12.592 -1.083 1.00 71.88 93 PHE A N 1
ATOM 747 C CA . PHE A 1 93 ? -24.133 11.410 -0.623 1.00 71.88 93 PHE A CA 1
ATOM 748 C C . PHE A 1 93 ? -22.710 11.834 -0.241 1.00 71.88 93 PHE A C 1
ATOM 750 O O . PHE A 1 93 ? -21.969 12.335 -1.082 1.00 71.88 93 PHE A O 1
ATOM 757 N N . GLY A 1 94 ? -22.345 11.663 1.030 1.00 69.94 94 GLY A N 1
ATOM 758 C CA . GLY A 1 94 ? -21.004 11.936 1.550 1.00 69.94 94 GLY A CA 1
ATOM 759 C C . GLY A 1 94 ? -19.963 10.908 1.094 1.00 69.94 94 GLY A C 1
ATOM 760 O O . GLY A 1 94 ? -20.235 10.059 0.250 1.00 69.94 94 GLY A O 1
ATOM 761 N N . GLU A 1 95 ? -18.759 10.954 1.667 1.00 67.31 95 GLU A N 1
ATOM 762 C CA . GLU A 1 95 ? -17.676 10.022 1.325 1.00 67.31 95 GLU A CA 1
ATOM 763 C C . GLU A 1 95 ? -17.966 8.598 1.834 1.00 67.31 95 GLU A C 1
ATOM 765 O O . GLU A 1 95 ? -18.258 8.385 3.012 1.00 67.31 95 GLU A O 1
ATOM 770 N N . PHE A 1 96 ? -17.863 7.602 0.951 1.00 66.94 96 PHE A N 1
ATOM 771 C CA . PHE A 1 96 ? -17.938 6.184 1.308 1.00 66.94 96 PHE A CA 1
ATOM 772 C C . PHE A 1 96 ? -16.985 5.355 0.445 1.00 66.94 96 PHE A C 1
ATOM 774 O O . PHE A 1 96 ? -16.795 5.604 -0.745 1.00 66.94 96 PHE A O 1
ATOM 781 N N . PHE A 1 97 ? -16.394 4.322 1.043 1.00 65.06 97 PHE A N 1
ATOM 782 C CA . PHE A 1 97 ? -15.347 3.507 0.426 1.00 65.06 97 PHE A CA 1
ATOM 783 C C . PHE A 1 97 ? -15.910 2.219 -0.200 1.00 65.06 97 PHE A C 1
ATOM 785 O O . PHE A 1 97 ? -15.409 1.123 0.053 1.00 65.06 97 PHE A O 1
ATOM 792 N N . THR A 1 98 ? -16.977 2.319 -1.008 1.00 65.44 98 THR A N 1
ATOM 793 C CA . THR A 1 98 ? -17.541 1.164 -1.739 1.00 65.44 98 THR A CA 1
ATOM 794 C C . THR A 1 98 ? -17.811 1.466 -3.216 1.00 65.44 98 THR A C 1
ATOM 796 O O . THR A 1 98 ? -18.777 2.126 -3.585 1.00 65.44 98 THR A O 1
ATOM 799 N N . GLY A 1 99 ? -16.986 0.901 -4.106 1.00 60.50 99 GLY A N 1
ATOM 800 C CA . GLY A 1 99 ? -17.162 1.060 -5.558 1.00 60.50 99 GLY A CA 1
ATOM 801 C C . GLY A 1 99 ? -18.446 0.415 -6.100 1.00 60.50 99 GLY A C 1
ATOM 802 O O . GLY A 1 99 ? -19.070 0.948 -7.014 1.00 60.50 99 GLY A O 1
ATOM 803 N N . GLN A 1 100 ? -18.890 -0.695 -5.497 1.00 64.44 100 GLN A N 1
ATOM 804 C CA . GLN A 1 100 ? -20.108 -1.399 -5.915 1.00 64.44 100 GLN A CA 1
ATOM 805 C C . GLN A 1 100 ? -21.366 -0.539 -5.723 1.00 64.44 100 GLN A C 1
ATOM 807 O O . GLN A 1 100 ? -22.282 -0.590 -6.539 1.00 64.44 100 GLN A O 1
ATOM 812 N N . TYR A 1 101 ? -21.405 0.255 -4.651 1.00 63.16 101 TYR A N 1
ATOM 813 C CA . TYR A 1 101 ? -22.570 1.059 -4.299 1.00 63.16 101 TYR A CA 1
ATOM 814 C C . TYR A 1 101 ? -22.677 2.310 -5.182 1.00 63.16 101 TYR A C 1
ATOM 816 O O . TYR A 1 101 ? -23.770 2.636 -5.638 1.00 63.16 101 TYR A O 1
ATOM 824 N N . VAL A 1 102 ? -21.541 2.932 -5.537 1.00 64.94 102 VAL A N 1
ATOM 825 C CA . VAL A 1 102 ? -21.485 4.009 -6.549 1.00 64.94 102 VAL A CA 1
ATOM 826 C C . VAL A 1 102 ? -22.108 3.547 -7.871 1.00 64.94 102 VAL A C 1
ATOM 828 O O . VAL A 1 102 ? -22.897 4.273 -8.472 1.00 64.94 102 VAL A O 1
ATOM 831 N N . TRP A 1 103 ? -21.805 2.318 -8.302 1.00 65.94 103 TRP A N 1
ATOM 832 C CA . TRP A 1 103 ? -22.326 1.764 -9.558 1.00 65.94 103 TRP A CA 1
ATOM 833 C C . TRP A 1 103 ? -23.847 1.563 -9.552 1.00 65.94 103 TRP A C 1
ATOM 835 O O . TRP A 1 103 ? -24.494 1.683 -10.590 1.00 65.94 103 TRP A O 1
ATOM 845 N N . VAL A 1 104 ? -24.427 1.242 -8.392 1.00 69.94 104 VAL A N 1
ATOM 846 C CA . VAL A 1 104 ? -25.882 1.106 -8.227 1.00 69.94 104 VAL A CA 1
ATOM 847 C C . VAL A 1 104 ? -26.551 2.480 -8.203 1.00 69.94 104 VAL A C 1
ATOM 849 O O . VAL A 1 104 ? -27.536 2.674 -8.907 1.00 69.94 104 VAL A O 1
ATOM 852 N N . LEU A 1 105 ? -25.978 3.453 -7.486 1.00 68.25 105 LEU A N 1
ATOM 853 C CA . LEU A 1 105 ? -26.502 4.824 -7.422 1.00 68.25 105 LEU A CA 1
ATOM 854 C C . LEU A 1 105 ? -26.538 5.515 -8.795 1.00 68.25 105 LEU A C 1
ATOM 856 O O . LEU A 1 105 ? -27.465 6.260 -9.082 1.00 68.25 105 LEU A O 1
ATOM 860 N N . GLN A 1 106 ? -25.576 5.240 -9.680 1.00 65.19 106 GLN A N 1
ATOM 861 C CA . GLN A 1 106 ? -25.577 5.795 -11.042 1.00 65.19 106 GLN A CA 1
ATOM 862 C C . GLN A 1 106 ? -26.695 5.244 -11.941 1.00 65.19 106 GLN A C 1
ATOM 864 O O . GLN A 1 106 ? -27.064 5.894 -12.918 1.00 65.19 106 GLN A O 1
ATOM 869 N N . LYS A 1 107 ? -27.222 4.047 -11.650 1.00 69.19 107 LYS A N 1
ATOM 870 C CA . LYS A 1 107 ? -28.319 3.451 -12.430 1.00 69.19 107 LYS A CA 1
ATOM 871 C C . LYS A 1 107 ? -29.679 4.051 -12.113 1.00 69.19 107 LYS A C 1
ATOM 873 O O . LYS A 1 107 ? -30.555 4.018 -12.972 1.00 69.19 107 LYS A O 1
ATOM 878 N N . GLU A 1 108 ? -29.843 4.568 -10.904 1.00 64.94 108 GLU A N 1
ATOM 879 C CA . GLU A 1 108 ? -31.071 5.202 -10.433 1.00 64.94 108 GLU A CA 1
ATOM 880 C C . GLU A 1 108 ? -30.763 6.654 -10.054 1.00 64.94 108 GLU A C 1
ATOM 882 O O . GLU A 1 108 ? -30.683 6.980 -8.867 1.00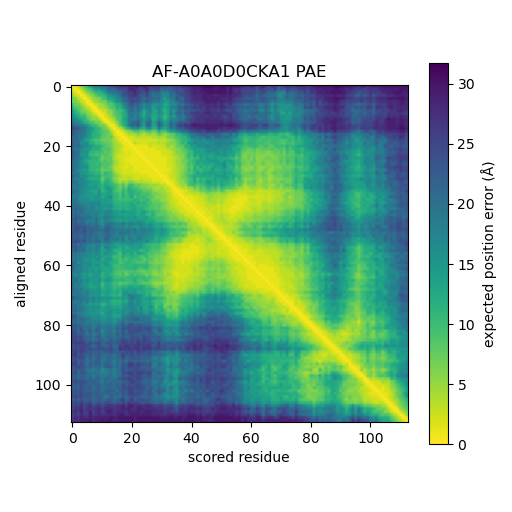 64.94 108 GLU A O 1
ATOM 887 N N . PRO A 1 109 ? -30.538 7.544 -11.044 1.00 56.66 109 PRO A N 1
ATOM 888 C CA . PRO A 1 109 ? -30.417 8.962 -10.746 1.00 56.66 109 PRO A CA 1
ATOM 889 C C . PRO A 1 109 ? -31.694 9.425 -10.031 1.00 56.66 109 PRO A C 1
ATOM 891 O O . PRO A 1 109 ? -32.783 8.960 -10.391 1.00 56.66 109 PRO A O 1
ATOM 894 N N . PRO A 1 110 ? -31.593 10.319 -9.028 1.00 54.97 110 PRO A N 1
ATOM 895 C CA . PRO A 1 110 ? -32.772 10.852 -8.366 1.00 54.97 110 PRO A CA 1
ATOM 896 C C . PRO A 1 110 ? -33.697 11.419 -9.439 1.00 54.97 110 PRO A C 1
ATOM 898 O O . PRO A 1 110 ? -33.275 12.227 -10.269 1.00 54.97 110 PRO A O 1
ATOM 901 N N . SER A 1 111 ? -34.937 10.930 -9.464 1.00 55.50 111 SER A N 1
ATOM 902 C CA . SER A 1 111 ? -35.976 11.458 -10.338 1.00 55.50 111 SER A CA 1
ATOM 903 C C . SER A 1 111 ? -36.041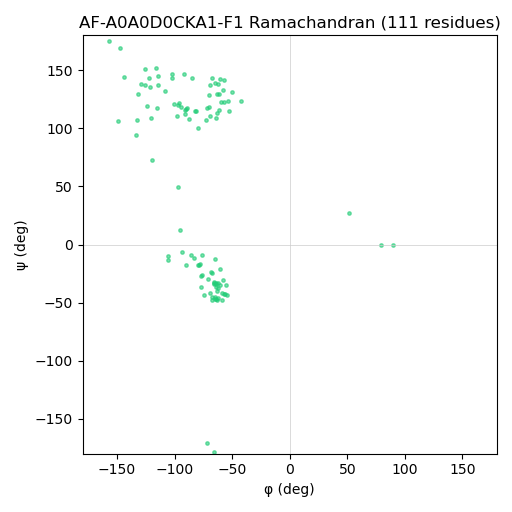 12.960 -10.102 1.00 55.50 111 SER A C 1
ATOM 905 O O . SER A 1 111 ? -36.331 13.390 -8.986 1.00 55.50 111 SER A O 1
ATOM 907 N N . SER A 1 112 ? -35.689 13.718 -11.138 1.00 46.00 112 SER A N 1
ATOM 908 C CA . SER A 1 112 ? -35.736 15.175 -11.179 1.00 46.00 112 SER A CA 1
ATOM 909 C C . SER A 1 112 ? -37.025 15.675 -10.529 1.00 46.00 112 SER A C 1
ATOM 911 O O . SER A 1 112 ? -38.107 15.248 -10.943 1.00 46.00 112 SER A O 1
ATOM 913 N N . LEU A 1 113 ? -36.874 16.529 -9.513 1.00 37.66 113 LEU A N 1
ATOM 914 C CA . LEU A 1 113 ? -37.948 17.349 -8.952 1.00 37.66 113 LEU A CA 1
ATOM 915 C C . LEU A 1 113 ? -38.633 18.183 -10.041 1.00 37.66 113 LEU A C 1
ATOM 917 O O . LEU A 1 113 ? -37.916 18.660 -10.953 1.00 37.66 113 LEU A O 1
#